Protein AF-A0A392MGI9-F1 (afdb_monomer)

Sequence (114 aa):
GGRDVVYVRQHQSSSLSAPDIENYVKDIENDRFLDAKNTSGPAALKYKEKDVTVIFRRRGGDDLEQSHTKWVETVKLAPDIINMKFTPIVSLLEEVHGVKLLARAIELYLECKF

Structure (mmCIF, N/CA/C/O backbone):
data_AF-A0A392MGI9-F1
#
_entry.id   AF-A0A392MGI9-F1
#
loop_
_atom_site.group_PDB
_atom_site.id
_atom_site.type_symbol
_atom_site.label_atom_id
_atom_site.label_alt_id
_atom_site.label_comp_id
_atom_site.label_asym_id
_atom_site.label_entity_id
_atom_site.label_seq_id
_atom_site.pdbx_PDB_ins_code
_atom_site.Cartn_x
_atom_site.Cartn_y
_atom_site.Cartn_z
_atom_site.occupancy
_atom_s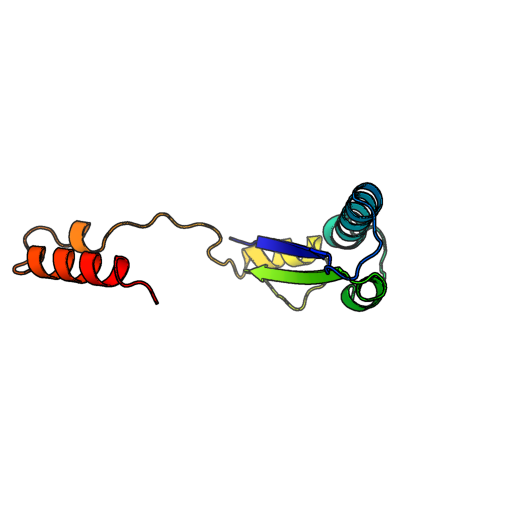ite.B_iso_or_equiv
_atom_site.auth_seq_id
_atom_site.auth_comp_id
_atom_site.auth_asym_id
_atom_site.auth_atom_id
_atom_site.pdbx_PDB_model_num
ATOM 1 N N . GLY A 1 1 ? -10.506 6.039 -5.254 1.00 85.06 1 GLY A N 1
ATOM 2 C CA . GLY A 1 1 ? -9.995 4.947 -4.419 1.00 85.06 1 GLY A CA 1
ATOM 3 C C . GLY A 1 1 ? -9.361 3.907 -5.303 1.00 85.06 1 GLY A C 1
ATOM 4 O O . GLY A 1 1 ? -9.995 2.921 -5.610 1.00 85.06 1 GLY A O 1
AT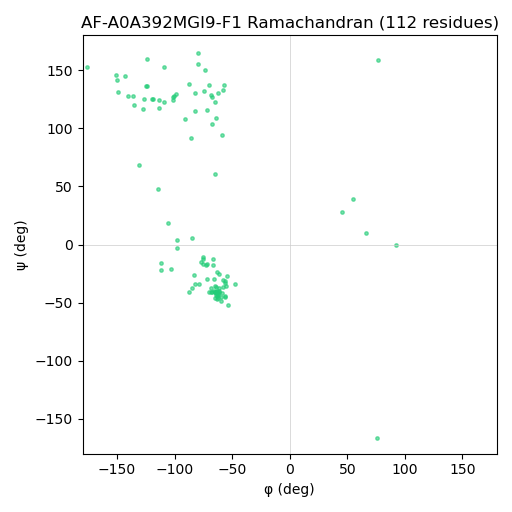OM 5 N N . GLY A 1 2 ? -8.141 4.150 -5.763 1.00 93.12 2 GLY A N 1
ATOM 6 C CA . GLY A 1 2 ? -7.363 3.157 -6.492 1.00 93.12 2 GLY A CA 1
ATOM 7 C C . GLY A 1 2 ? -5.894 3.409 -6.218 1.00 93.12 2 GLY A C 1
ATOM 8 O O . GLY A 1 2 ? -5.495 4.567 -6.059 1.00 93.12 2 GLY A O 1
ATOM 9 N N . ARG A 1 3 ? -5.110 2.347 -6.064 1.00 94.38 3 ARG A N 1
ATOM 10 C CA . ARG A 1 3 ? -3.669 2.460 -5.836 1.00 94.38 3 ARG A CA 1
ATOM 11 C C . ARG A 1 3 ? -2.941 1.375 -6.604 1.00 94.38 3 ARG A C 1
ATOM 13 O O . ARG A 1 3 ? -3.244 0.202 -6.430 1.00 94.38 3 ARG A O 1
ATOM 20 N N . ASP A 1 4 ? -1.957 1.790 -7.385 1.00 92.31 4 ASP A N 1
ATOM 21 C CA . ASP A 1 4 ? -1.033 0.917 -8.095 1.00 92.31 4 ASP A CA 1
ATOM 22 C C . ASP A 1 4 ? 0.370 1.110 -7.497 1.00 92.31 4 ASP A C 1
ATOM 24 O O . ASP A 1 4 ? 0.889 2.225 -7.499 1.00 92.31 4 ASP A O 1
ATOM 28 N N . VAL A 1 5 ? 0.947 0.060 -6.904 1.00 91.38 5 VAL A N 1
ATOM 29 C CA . VAL A 1 5 ? 2.250 0.095 -6.222 1.00 91.38 5 VAL A CA 1
ATOM 30 C C . VAL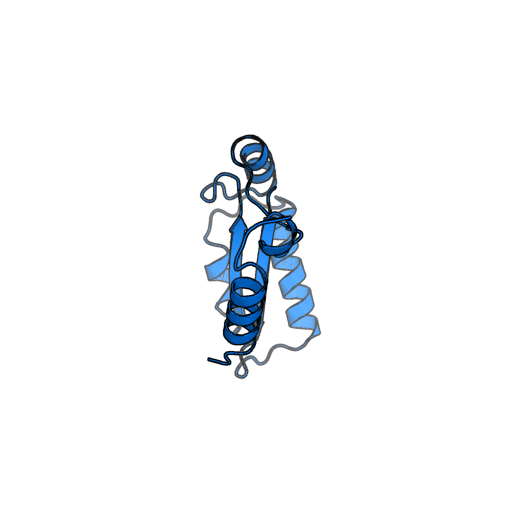 A 1 5 ? 3.186 -0.944 -6.815 1.00 91.38 5 VAL A C 1
ATOM 32 O O . VAL A 1 5 ? 2.823 -2.111 -6.999 1.00 91.38 5 VAL A O 1
ATOM 35 N N . VAL A 1 6 ? 4.429 -0.524 -7.027 1.00 89.56 6 VAL A N 1
ATOM 36 C CA . VAL A 1 6 ? 5.545 -1.406 -7.347 1.00 89.56 6 VAL A CA 1
ATOM 37 C C . VAL A 1 6 ? 6.487 -1.459 -6.153 1.00 89.56 6 VAL A C 1
ATOM 39 O O . VAL A 1 6 ? 7.003 -0.435 -5.715 1.00 89.56 6 VAL A O 1
ATOM 42 N N . TYR A 1 7 ? 6.732 -2.659 -5.641 1.00 90.12 7 TYR A N 1
ATOM 43 C CA . TYR A 1 7 ? 7.770 -2.906 -4.649 1.00 90.12 7 TYR A CA 1
ATOM 44 C C . TYR A 1 7 ? 8.982 -3.504 -5.342 1.00 90.12 7 TYR A C 1
ATOM 46 O O . TYR A 1 7 ? 8.863 -4.514 -6.035 1.00 90.12 7 TYR A O 1
ATOM 54 N N . VAL A 1 8 ? 10.143 -2.901 -5.118 1.00 89.38 8 VAL A N 1
ATOM 55 C CA . VAL A 1 8 ? 11.422 -3.379 -5.639 1.00 89.38 8 VAL A CA 1
ATOM 56 C C . VAL A 1 8 ? 12.317 -3.706 -4.454 1.00 89.38 8 VAL A C 1
ATOM 58 O O . VAL A 1 8 ? 12.518 -2.876 -3.570 1.00 89.38 8 VAL A O 1
ATOM 61 N N . ARG A 1 9 ? 12.830 -4.936 -4.416 1.00 89.75 9 ARG A N 1
ATOM 62 C CA . ARG A 1 9 ? 13.751 -5.404 -3.380 1.00 89.75 9 ARG A CA 1
ATOM 63 C C . ARG A 1 9 ? 14.991 -5.998 -4.023 1.00 89.75 9 ARG A C 1
ATOM 65 O O . ARG A 1 9 ? 14.901 -7.029 -4.686 1.00 89.75 9 ARG A O 1
ATOM 72 N N . GLN A 1 10 ? 16.135 -5.376 -3.772 1.00 90.69 10 GLN A N 1
ATOM 73 C CA . GLN A 1 10 ? 17.438 -5.944 -4.093 1.00 90.69 10 GLN A CA 1
ATOM 74 C C . GLN A 1 10 ? 17.784 -7.057 -3.091 1.00 90.69 10 GLN A C 1
ATOM 76 O O . GLN A 1 10 ? 17.611 -6.882 -1.880 1.00 90.69 10 GLN A O 1
ATOM 81 N N . HIS A 1 11 ? 18.230 -8.216 -3.582 1.00 89.94 11 HIS A N 1
ATOM 82 C CA . HIS A 1 11 ? 18.739 -9.296 -2.730 1.00 89.94 11 HIS A CA 1
ATOM 83 C C . HIS A 1 11 ? 20.174 -9.020 -2.289 1.00 89.94 11 HIS A C 1
ATOM 85 O O . HIS A 1 11 ? 20.919 -8.331 -2.976 1.00 89.94 11 HIS A O 1
ATOM 91 N N . GLN A 1 12 ? 20.583 -9.599 -1.159 1.00 88.06 12 GLN A N 1
ATOM 92 C CA . GLN A 1 12 ? 21.956 -9.457 -0.652 1.00 88.06 12 GLN A CA 1
ATOM 93 C C . GLN A 1 12 ? 23.012 -10.059 -1.592 1.00 88.06 12 GLN A C 1
ATOM 95 O O . GLN A 1 12 ? 24.166 -9.654 -1.537 1.00 88.06 12 GLN A O 1
ATOM 100 N N . SER A 1 13 ? 22.624 -11.014 -2.443 1.00 87.50 13 SER A N 1
ATOM 101 C CA . SER A 1 13 ? 23.494 -11.598 -3.469 1.00 87.50 13 SER A CA 1
ATOM 102 C C . SER A 1 13 ? 23.681 -10.699 -4.694 1.00 87.50 13 SER A C 1
ATOM 104 O O . SER A 1 13 ? 24.584 -10.944 -5.489 1.00 87.50 13 SER A O 1
ATOM 106 N N . SER A 1 14 ? 22.844 -9.669 -4.855 1.00 88.00 14 SER A N 1
ATOM 107 C CA . SER A 1 14 ? 22.854 -8.822 -6.042 1.00 88.00 14 SER A CA 1
ATOM 108 C C . SER A 1 14 ? 24.125 -7.980 -6.104 1.00 88.00 14 SER A C 1
ATOM 110 O O . SER A 1 14 ? 24.444 -7.243 -5.174 1.00 88.00 14 SER A O 1
ATOM 112 N N . SER A 1 15 ? 24.808 -8.027 -7.245 1.00 88.19 15 SER A N 1
ATOM 113 C CA . SER A 1 15 ? 25.987 -7.206 -7.530 1.00 88.19 15 SER A CA 1
ATOM 114 C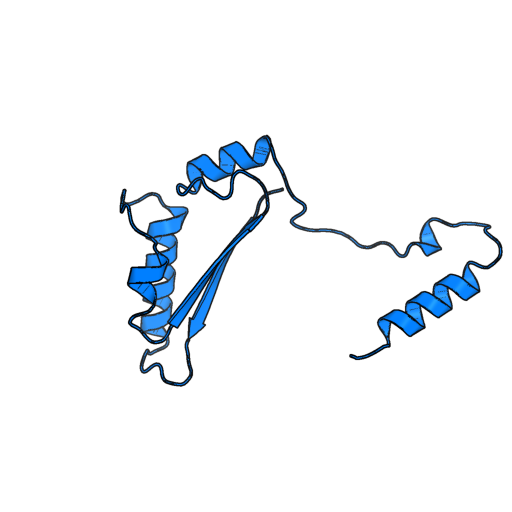 C . SER A 1 15 ? 25.651 -5.811 -8.074 1.00 88.19 15 SER A C 1
ATOM 116 O O . SER A 1 15 ? 26.553 -5.099 -8.510 1.00 88.19 15 SER A O 1
ATOM 118 N N . LEU A 1 16 ? 24.367 -5.433 -8.126 1.00 88.19 16 LEU A N 1
ATOM 119 C CA . LEU A 1 16 ? 23.938 -4.151 -8.684 1.00 88.19 16 LEU A CA 1
ATOM 120 C C . LEU A 1 16 ? 24.345 -2.977 -7.790 1.00 88.19 16 LEU A C 1
ATOM 122 O O . LEU A 1 16 ? 24.170 -3.007 -6.569 1.00 88.19 16 LEU A O 1
ATOM 126 N N . SER A 1 17 ? 24.823 -1.909 -8.420 1.00 90.88 17 SER A N 1
ATOM 127 C CA . SER A 1 17 ? 25.071 -0.640 -7.744 1.00 90.88 17 SER A CA 1
ATOM 128 C C . SER A 1 17 ? 23.771 0.155 -7.550 1.00 90.88 17 SER A C 1
ATOM 130 O O . SER A 1 17 ? 22.754 -0.116 -8.192 1.00 90.88 17 SER A O 1
ATOM 132 N N . ALA A 1 18 ? 23.791 1.173 -6.685 1.00 90.44 18 ALA A N 1
ATOM 133 C CA . ALA A 1 18 ? 22.639 2.061 -6.508 1.00 90.44 18 ALA A CA 1
ATOM 134 C C . ALA A 1 18 ? 22.177 2.731 -7.828 1.00 90.44 18 ALA A C 1
ATOM 136 O O . ALA A 1 18 ? 20.981 2.674 -8.113 1.00 90.44 18 ALA A O 1
ATOM 137 N N . PRO A 1 19 ? 23.073 3.261 -8.690 1.00 92.25 19 PRO A N 1
ATOM 138 C CA . PRO A 1 19 ? 22.687 3.764 -10.013 1.00 92.25 19 PRO A CA 1
ATOM 139 C C . PRO A 1 19 ? 22.014 2.721 -10.914 1.00 92.25 19 PRO A C 1
ATOM 141 O O . PRO A 1 19 ? 21.079 3.049 -11.645 1.00 92.25 19 PRO A O 1
ATOM 144 N N . ASP A 1 20 ? 22.454 1.460 -10.860 1.00 89.38 20 ASP A N 1
ATOM 145 C CA . ASP A 1 20 ? 21.825 0.389 -11.639 1.00 89.38 20 ASP A CA 1
ATOM 146 C C . ASP A 1 20 ? 20.390 0.142 -11.172 1.00 89.38 20 ASP A C 1
ATOM 148 O O . ASP A 1 20 ? 19.495 -0.028 -12.001 1.00 89.38 20 ASP A O 1
ATOM 152 N N . ILE A 1 21 ? 20.158 0.165 -9.854 1.00 87.56 21 ILE A N 1
ATOM 153 C CA . ILE A 1 21 ? 18.821 0.047 -9.257 1.00 87.56 21 ILE A CA 1
ATOM 154 C C . ILE A 1 21 ? 17.947 1.255 -9.618 1.00 87.56 21 ILE A C 1
ATOM 156 O O . ILE A 1 21 ? 16.772 1.079 -9.927 1.00 87.56 21 ILE A O 1
ATOM 160 N N . GLU A 1 22 ? 18.487 2.473 -9.633 1.00 90.12 22 GLU A N 1
ATOM 161 C CA . GLU A 1 22 ? 17.731 3.666 -10.038 1.00 90.12 22 GLU A CA 1
ATOM 162 C C . GLU A 1 22 ? 17.289 3.602 -11.501 1.00 90.12 22 GLU A C 1
ATOM 164 O O . GLU A 1 22 ? 16.122 3.849 -11.812 1.00 90.12 22 GLU A O 1
ATOM 169 N N . ASN A 1 23 ? 18.201 3.237 -12.405 1.00 88.56 23 ASN A N 1
ATOM 170 C CA . ASN A 1 23 ? 17.874 3.050 -13.819 1.00 88.56 23 ASN A CA 1
ATOM 171 C C . ASN A 1 23 ? 16.831 1.946 -13.993 1.00 88.56 23 ASN A C 1
ATOM 173 O O . ASN A 1 23 ? 15.872 2.092 -14.744 1.00 88.56 23 ASN A O 1
ATOM 177 N N . TYR A 1 24 ? 16.968 0.878 -13.218 1.00 86.00 24 TYR A N 1
ATOM 178 C CA . TYR A 1 24 ? 16.027 -0.222 -13.214 1.00 86.00 24 TYR A CA 1
ATOM 179 C C . TYR A 1 24 ? 14.618 0.174 -12.750 1.00 86.00 24 TYR A C 1
ATOM 181 O O . TYR A 1 24 ? 13.628 -0.255 -13.341 1.00 86.00 24 TYR A O 1
ATOM 189 N N . VAL A 1 25 ? 14.505 1.015 -11.718 1.00 87.81 25 VAL A N 1
ATOM 190 C CA . VAL A 1 25 ? 13.216 1.561 -11.268 1.00 87.81 25 VAL A CA 1
ATOM 191 C C . VAL A 1 25 ? 12.590 2.439 -12.353 1.00 87.81 25 VAL A C 1
ATOM 193 O O . VAL A 1 25 ? 11.396 2.299 -12.613 1.00 87.81 25 VAL A O 1
ATOM 196 N N . LYS A 1 26 ? 13.384 3.278 -13.033 1.00 88.25 26 LYS A N 1
ATOM 197 C CA . LYS A 1 26 ? 12.907 4.104 -14.156 1.00 88.25 26 LYS A CA 1
ATOM 198 C C . LYS A 1 26 ? 12.384 3.258 -15.314 1.00 88.25 26 LYS A C 1
ATOM 200 O O . LYS A 1 26 ? 11.353 3.586 -15.889 1.00 88.25 26 LYS A O 1
ATOM 205 N N . ASP A 1 27 ? 13.052 2.154 -15.639 1.00 85.94 27 ASP A N 1
ATOM 206 C CA . ASP A 1 27 ? 12.585 1.241 -16.687 1.00 85.94 27 ASP A CA 1
ATOM 207 C C . ASP A 1 27 ? 11.218 0.638 -16.338 1.00 85.94 27 ASP A C 1
ATOM 209 O O . ASP A 1 27 ? 10.330 0.589 -17.187 1.00 85.94 27 ASP A O 1
ATOM 213 N N . ILE A 1 28 ? 11.020 0.225 -15.080 1.00 86.19 28 ILE A N 1
ATOM 214 C CA . ILE A 1 28 ? 9.723 -0.286 -14.611 1.00 86.19 28 ILE A CA 1
ATOM 215 C C . ILE A 1 28 ? 8.653 0.806 -14.665 1.00 86.19 28 ILE A C 1
ATOM 217 O O . ILE A 1 28 ? 7.514 0.527 -15.038 1.00 86.19 28 ILE A O 1
ATOM 221 N N . GLU A 1 29 ? 8.999 2.034 -14.285 1.00 85.88 29 GLU A N 1
ATOM 222 C CA . GLU A 1 29 ? 8.084 3.172 -14.341 1.00 85.88 29 GLU A CA 1
ATOM 223 C C . GLU A 1 29 ? 7.609 3.429 -15.776 1.00 85.88 29 GLU A C 1
ATOM 225 O O . GLU A 1 29 ? 6.405 3.504 -16.028 1.00 85.88 29 GLU A O 1
ATOM 230 N N . ASN A 1 30 ? 8.547 3.470 -16.722 1.00 85.81 30 ASN A N 1
ATOM 231 C CA . ASN A 1 30 ? 8.263 3.688 -18.136 1.00 85.81 30 ASN A CA 1
ATOM 232 C C . ASN A 1 30 ? 7.397 2.566 -18.732 1.00 85.81 30 ASN A C 1
ATOM 234 O O . ASN A 1 30 ? 6.418 2.848 -19.424 1.00 85.81 30 ASN A O 1
ATOM 238 N N . ASP A 1 31 ? 7.729 1.303 -18.445 1.00 82.62 31 ASP A N 1
ATOM 239 C CA . ASP A 1 31 ? 6.985 0.144 -18.952 1.00 82.62 31 ASP A CA 1
ATOM 240 C C . ASP A 1 31 ? 5.576 0.058 -18.330 1.00 82.62 31 ASP A C 1
ATOM 242 O O . ASP A 1 31 ? 4.626 -0.324 -19.014 1.00 82.62 31 ASP A O 1
ATOM 246 N N . ARG A 1 32 ? 5.419 0.401 -17.041 1.00 84.44 32 ARG A N 1
ATOM 247 C CA . ARG A 1 32 ? 4.152 0.230 -16.308 1.00 84.44 32 ARG A CA 1
ATOM 248 C C . ARG A 1 32 ? 3.198 1.410 -16.447 1.00 84.44 32 ARG A C 1
ATOM 250 O O . ARG A 1 32 ? 1.996 1.180 -16.532 1.00 84.44 32 ARG A O 1
ATOM 257 N N . PHE A 1 33 ? 3.699 2.642 -16.398 1.00 83.94 33 PHE A N 1
ATOM 258 C CA . PHE A 1 33 ? 2.861 3.835 -16.231 1.00 83.94 33 PHE A CA 1
ATOM 259 C C . PHE A 1 33 ? 2.807 4.739 -17.461 1.00 83.94 33 PHE A C 1
ATOM 261 O O . PHE A 1 33 ? 1.851 5.497 -17.590 1.00 83.94 33 PHE A O 1
ATOM 268 N N . LEU A 1 34 ? 3.792 4.669 -18.362 1.00 76.00 34 LEU A N 1
ATOM 269 C CA . LEU A 1 34 ? 3.844 5.546 -19.539 1.00 76.00 34 LEU A CA 1
ATOM 270 C C . LEU A 1 34 ? 3.300 4.898 -20.820 1.00 76.00 34 LEU A C 1
ATOM 272 O O . LEU A 1 34 ? 3.390 5.514 -21.879 1.00 76.00 34 LEU A O 1
ATOM 276 N N . ASP A 1 35 ? 2.763 3.669 -20.741 1.00 64.38 35 ASP A N 1
ATOM 277 C CA . ASP A 1 35 ? 2.245 2.874 -21.874 1.00 64.38 35 ASP A CA 1
ATOM 278 C C . ASP A 1 35 ? 3.194 2.891 -23.105 1.00 64.38 35 ASP A C 1
ATOM 280 O O . A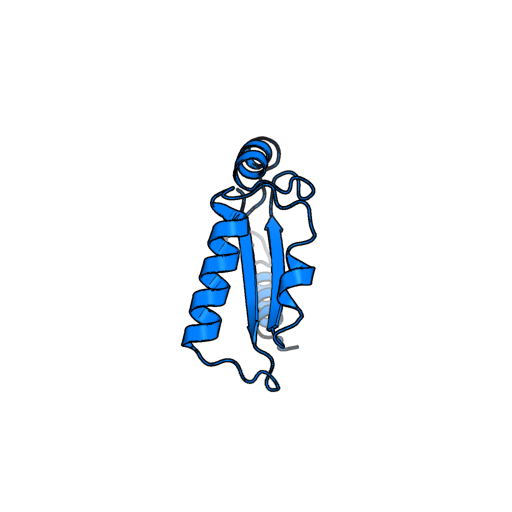SP A 1 35 ? 2.771 2.762 -24.255 1.00 64.38 35 ASP A O 1
ATOM 284 N N . ALA A 1 36 ? 4.507 3.068 -22.885 1.00 56.53 36 ALA A N 1
ATOM 285 C CA . ALA A 1 36 ? 5.441 3.462 -23.941 1.00 56.53 36 ALA A CA 1
ATOM 286 C C . ALA A 1 36 ? 5.723 2.339 -24.953 1.00 56.53 36 ALA A C 1
ATOM 288 O O . ALA A 1 36 ? 6.209 2.608 -26.055 1.00 56.53 36 ALA A O 1
ATOM 289 N N . LYS A 1 37 ? 5.411 1.078 -24.620 1.00 52.50 37 LYS A N 1
ATOM 290 C CA . LYS A 1 37 ? 5.499 -0.067 -25.534 1.00 52.50 37 LYS A CA 1
ATOM 291 C C . LYS A 1 37 ? 4.450 -1.121 -25.188 1.00 52.50 37 LYS A C 1
ATOM 293 O O . LYS A 1 37 ? 4.383 -1.592 -24.059 1.00 52.50 37 LYS A O 1
ATOM 298 N N . ASN A 1 38 ? 3.722 -1.584 -26.205 1.00 48.81 38 ASN A N 1
ATOM 299 C CA . ASN A 1 38 ? 2.921 -2.813 -26.188 1.00 48.81 38 ASN A CA 1
ATOM 300 C C . ASN A 1 38 ? 3.818 -4.061 -26.024 1.00 48.81 38 ASN A C 1
ATOM 302 O O . ASN A 1 38 ? 3.877 -4.907 -26.914 1.00 48.81 38 ASN A O 1
ATOM 306 N N . THR A 1 39 ? 4.573 -4.193 -24.932 1.00 47.97 39 THR A N 1
ATOM 307 C CA . THR A 1 39 ? 5.290 -5.439 -24.648 1.00 47.97 39 THR A CA 1
ATOM 308 C C . THR A 1 39 ? 4.366 -6.391 -23.912 1.00 47.97 39 THR A C 1
ATOM 310 O O . THR A 1 39 ? 4.272 -6.386 -22.689 1.00 47.97 39 THR A O 1
ATOM 313 N N . SER A 1 40 ? 3.688 -7.221 -24.699 1.00 46.31 40 SER A N 1
ATOM 314 C CA . SER A 1 40 ? 2.987 -8.424 -24.269 1.00 46.31 40 SER A CA 1
ATOM 315 C C . SER A 1 40 ? 3.969 -9.390 -23.597 1.00 46.31 40 SER A C 1
ATOM 317 O O . SER A 1 40 ? 4.653 -10.170 -24.258 1.00 46.31 40 SER A O 1
ATOM 319 N N . GLY A 1 41 ? 4.073 -9.325 -22.276 1.00 51.91 41 GLY A N 1
ATOM 320 C CA . GLY A 1 41 ? 4.815 -10.293 -21.480 1.00 51.91 41 GLY A CA 1
ATOM 321 C C . GLY A 1 41 ? 4.664 -10.000 -19.990 1.00 51.91 41 GLY A C 1
ATOM 322 O O . GLY A 1 41 ? 4.455 -8.843 -19.624 1.00 51.91 41 GLY A O 1
ATOM 323 N N . PRO A 1 42 ? 4.775 -11.004 -19.103 1.00 52.47 42 PRO A N 1
ATOM 324 C CA . PRO A 1 42 ? 4.770 -10.748 -17.673 1.00 52.47 42 PRO A CA 1
ATOM 325 C C . PRO A 1 42 ? 6.012 -9.915 -17.358 1.00 52.47 42 PRO A C 1
ATOM 327 O O . PRO A 1 42 ? 7.128 -10.432 -17.415 1.00 52.47 42 PRO A O 1
ATOM 330 N N . ALA A 1 43 ? 5.829 -8.634 -17.027 1.00 54.19 43 ALA A N 1
ATOM 331 C CA . ALA A 1 43 ? 6.914 -7.722 -16.661 1.00 54.19 43 ALA A CA 1
ATOM 332 C C . ALA A 1 43 ? 7.864 -8.359 -15.626 1.00 54.19 43 ALA A C 1
ATOM 334 O O . ALA A 1 43 ? 9.076 -8.216 -15.712 1.00 54.19 43 ALA A O 1
ATOM 335 N N . ALA A 1 44 ? 7.324 -9.192 -14.730 1.00 52.00 44 ALA A N 1
ATOM 336 C CA . ALA A 1 44 ? 8.073 -9.959 -13.738 1.00 52.00 44 ALA A CA 1
ATOM 337 C C . ALA A 1 44 ? 9.200 -10.854 -14.302 1.00 52.00 44 ALA A C 1
ATOM 339 O O . ALA A 1 44 ? 10.150 -11.130 -13.575 1.00 52.00 44 ALA A O 1
ATOM 340 N N . LEU A 1 45 ? 9.127 -11.321 -15.556 1.00 49.91 45 LEU A N 1
ATOM 341 C CA . LEU A 1 45 ? 10.137 -12.222 -16.130 1.00 49.91 45 LEU A CA 1
ATOM 342 C C . LEU A 1 45 ? 11.411 -11.495 -16.573 1.00 49.91 45 LEU A C 1
ATOM 344 O O . LEU A 1 45 ? 12.491 -12.041 -16.384 1.00 49.91 45 LEU A O 1
ATOM 348 N N . LYS A 1 46 ? 11.314 -10.250 -17.064 1.00 59.59 46 LYS A N 1
ATOM 349 C CA . LYS A 1 46 ? 12.491 -9.438 -17.449 1.00 59.59 46 LYS A CA 1
ATOM 350 C C . LYS A 1 46 ? 13.375 -9.056 -16.253 1.00 59.59 46 LYS A C 1
ATOM 352 O O . LYS A 1 46 ? 14.508 -8.620 -16.411 1.00 59.59 46 LYS A O 1
ATOM 357 N N . TYR A 1 47 ? 12.817 -9.171 -15.054 1.00 60.88 47 TYR A N 1
ATOM 358 C CA . TYR A 1 47 ? 13.296 -8.511 -13.846 1.00 60.88 47 TYR A CA 1
ATOM 359 C C . TYR A 1 47 ? 13.885 -9.478 -12.808 1.00 60.88 47 TYR A C 1
ATOM 361 O O . TYR A 1 47 ? 14.636 -9.073 -11.923 1.00 60.88 47 TYR A O 1
ATOM 369 N N . LYS A 1 48 ? 13.611 -10.780 -12.938 1.00 60.03 48 LYS A N 1
ATOM 370 C CA . LYS A 1 48 ? 14.168 -11.812 -12.050 1.00 60.03 48 LYS A CA 1
ATOM 371 C C . LYS A 1 48 ? 15.651 -12.104 -12.283 1.00 60.03 48 LYS A C 1
ATOM 373 O O . LYS A 1 48 ? 16.287 -12.672 -11.407 1.00 60.03 48 LYS A O 1
ATOM 378 N N . GLU A 1 49 ? 16.193 -11.717 -13.432 1.00 64.00 49 GLU A N 1
ATOM 379 C CA . GLU A 1 49 ? 17.554 -12.076 -13.849 1.00 64.00 49 GLU A CA 1
ATOM 380 C C . GLU A 1 49 ? 18.654 -11.279 -13.120 1.00 64.00 49 GLU A C 1
ATOM 382 O O . GLU A 1 49 ? 19.819 -11.653 -13.175 1.00 64.00 49 GLU A O 1
ATOM 387 N N . LYS A 1 50 ? 18.304 -10.203 -12.397 1.00 67.25 50 LYS A N 1
ATOM 388 C CA . LYS A 1 50 ? 19.279 -9.304 -11.748 1.00 67.25 50 LYS A CA 1
ATOM 389 C C . LYS A 1 50 ? 19.402 -9.451 -10.220 1.00 67.25 50 LYS A C 1
ATOM 391 O O . LYS A 1 50 ? 19.862 -8.519 -9.559 1.00 67.25 50 LYS A O 1
ATOM 396 N N . ASP A 1 51 ? 18.952 -10.567 -9.638 1.00 83.25 51 ASP A N 1
ATOM 397 C CA . ASP A 1 51 ? 18.842 -10.741 -8.174 1.00 83.25 51 ASP A CA 1
ATOM 398 C C . ASP A 1 51 ? 18.002 -9.634 -7.507 1.00 83.25 51 ASP A C 1
ATOM 400 O O . ASP A 1 51 ? 18.281 -9.133 -6.413 1.00 83.25 51 ASP A O 1
ATOM 404 N N . VAL A 1 52 ? 16.924 -9.238 -8.184 1.00 85.25 52 VAL A N 1
ATOM 405 C CA . VAL A 1 52 ? 15.947 -8.263 -7.696 1.00 85.25 52 VAL A CA 1
ATOM 406 C C . VAL A 1 52 ? 14.562 -8.893 -7.750 1.00 85.25 52 VAL A C 1
ATOM 408 O O . VAL A 1 52 ? 14.182 -9.556 -8.711 1.00 85.25 52 VAL A O 1
ATOM 411 N N . THR A 1 53 ? 13.774 -8.698 -6.698 1.00 88.25 53 THR A N 1
ATOM 412 C CA . THR A 1 53 ? 12.360 -9.079 -6.677 1.00 88.25 53 THR A CA 1
ATOM 413 C C . THR A 1 53 ? 11.493 -7.856 -6.896 1.00 88.25 53 THR A C 1
ATOM 415 O O . THR A 1 53 ? 11.610 -6.866 -6.176 1.00 88.25 53 THR A O 1
ATOM 418 N N . VAL A 1 54 ? 10.606 -7.956 -7.884 1.00 86.56 54 VAL A N 1
ATOM 419 C CA . VAL A 1 54 ? 9.613 -6.932 -8.203 1.00 86.56 54 VAL A CA 1
ATOM 420 C C . VAL A 1 54 ? 8.231 -7.498 -7.907 1.00 86.56 54 VAL A C 1
ATOM 422 O O . VAL A 1 54 ? 7.870 -8.563 -8.409 1.00 86.56 54 VAL A O 1
ATOM 425 N N . ILE A 1 55 ? 7.469 -6.800 -7.069 1.00 87.81 55 ILE A N 1
ATOM 426 C CA . ILE A 1 55 ? 6.104 -7.175 -6.705 1.00 87.81 55 ILE A CA 1
ATOM 427 C C . ILE A 1 55 ? 5.176 -6.048 -7.118 1.00 87.81 55 ILE A C 1
ATOM 429 O O . ILE A 1 55 ? 5.329 -4.903 -6.697 1.00 87.81 55 ILE A O 1
ATOM 433 N N . PHE A 1 56 ? 4.177 -6.409 -7.909 1.00 87.06 56 PHE A N 1
ATOM 434 C CA . PHE A 1 56 ? 3.131 -5.509 -8.351 1.00 87.06 56 PHE A CA 1
ATOM 435 C C . PHE A 1 56 ? 1.891 -5.702 -7.486 1.00 87.06 56 PHE A C 1
ATOM 437 O O . PHE A 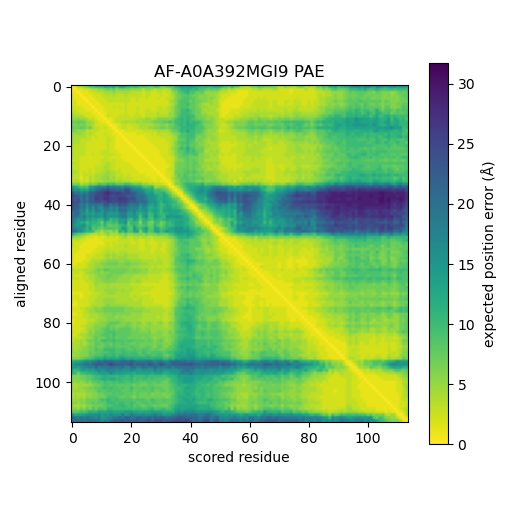1 56 ? 1.442 -6.832 -7.282 1.00 87.06 56 PHE A O 1
ATOM 444 N N . ARG A 1 57 ? 1.341 -4.609 -6.957 1.00 89.94 57 ARG A N 1
ATOM 445 C CA . ARG A 1 57 ? 0.125 -4.630 -6.140 1.00 89.94 57 ARG A CA 1
ATOM 446 C C . ARG A 1 57 ? -0.813 -3.512 -6.555 1.00 89.94 57 ARG A C 1
ATOM 448 O O . ARG A 1 57 ? -0.466 -2.341 -6.437 1.00 89.94 57 ARG A O 1
ATOM 455 N N . ARG A 1 58 ? -2.016 -3.895 -6.976 1.00 92.12 58 ARG A N 1
ATOM 456 C CA . ARG A 1 58 ? -3.127 -2.979 -7.215 1.00 92.12 58 ARG A CA 1
ATOM 457 C C . ARG A 1 58 ? -4.206 -3.144 -6.149 1.00 92.12 58 ARG A C 1
ATOM 459 O O . ARG A 1 58 ? -4.292 -4.178 -5.487 1.00 92.12 58 ARG A O 1
ATOM 466 N N . ARG A 1 59 ? -4.943 -2.061 -5.917 1.00 94.62 59 ARG A N 1
ATOM 467 C CA . ARG A 1 59 ? -6.152 -1.995 -5.092 1.00 94.62 59 ARG A CA 1
ATOM 468 C C . ARG A 1 59 ? -7.194 -1.174 -5.831 1.00 94.62 59 ARG A C 1
ATOM 470 O O . ARG A 1 59 ? -6.899 -0.030 -6.188 1.00 94.62 59 ARG A O 1
ATOM 477 N N . GLY A 1 60 ? -8.392 -1.730 -5.980 1.00 95.31 60 GLY A N 1
ATOM 478 C CA . GLY A 1 60 ? -9.478 -1.148 -6.767 1.00 95.31 60 GLY A CA 1
ATOM 479 C C . GLY A 1 60 ? -9.274 -1.321 -8.274 1.00 95.31 60 GLY A C 1
ATOM 480 O O . GLY A 1 60 ? -8.152 -1.487 -8.747 1.00 95.31 60 GLY A O 1
ATOM 481 N N . GLY A 1 61 ? -10.368 -1.238 -9.023 1.00 95.81 61 GLY A N 1
ATOM 482 C CA . GLY A 1 61 ? -10.411 -1.499 -10.459 1.00 95.81 61 GLY A CA 1
ATOM 483 C C . GLY A 1 61 ? -10.349 -2.989 -10.804 1.00 95.81 61 GLY A C 1
ATOM 484 O O . GLY A 1 61 ? -10.538 -3.850 -9.946 1.00 95.81 61 GLY A O 1
ATOM 485 N N . ASP A 1 62 ? -10.108 -3.274 -12.081 1.00 93.56 62 ASP A N 1
ATOM 486 C CA . ASP A 1 62 ? -9.888 -4.620 -12.611 1.00 93.56 62 ASP A CA 1
ATOM 487 C C . ASP A 1 62 ? -8.395 -4.973 -12.584 1.00 93.56 62 ASP A C 1
ATOM 489 O O . ASP A 1 62 ? -7.600 -4.456 -13.371 1.00 93.56 62 ASP A O 1
ATOM 493 N N . ASP A 1 63 ? -8.007 -5.874 -11.685 1.00 86.38 63 ASP A N 1
ATOM 494 C CA . ASP A 1 63 ? -6.616 -6.305 -11.524 1.00 86.38 63 ASP A CA 1
ATOM 495 C C . ASP A 1 63 ? -6.067 -7.096 -12.732 1.00 86.38 63 ASP A C 1
ATOM 497 O O . ASP A 1 63 ? -4.852 -7.299 -12.821 1.00 86.38 63 ASP A O 1
ATOM 501 N N . LEU A 1 64 ? -6.922 -7.539 -13.665 1.00 87.75 64 LEU A N 1
ATOM 502 C CA . LEU A 1 64 ? -6.501 -8.241 -14.881 1.00 87.75 64 LEU A CA 1
ATOM 503 C C . LEU A 1 64 ? -6.071 -7.287 -16.005 1.00 87.75 64 LEU A C 1
ATOM 505 O O . LEU A 1 64 ? -5.241 -7.673 -16.836 1.00 87.75 64 LEU A O 1
ATOM 509 N N . GLU A 1 65 ? -6.579 -6.051 -16.027 1.00 89.38 65 GLU A N 1
ATOM 510 C CA . GLU A 1 65 ? -6.202 -5.040 -17.021 1.00 89.38 65 GLU A CA 1
ATOM 511 C C . GLU A 1 65 ? -4.724 -4.671 -16.855 1.00 89.38 65 GLU A C 1
ATOM 513 O O . GLU A 1 65 ? -4.293 -4.252 -15.788 1.00 89.38 65 GLU A O 1
ATOM 518 N N . GLN A 1 66 ? -3.910 -4.820 -17.897 1.00 83.69 66 GLN A N 1
ATOM 519 C CA . GLN A 1 66 ? -2.467 -4.582 -17.789 1.00 83.69 66 GLN A CA 1
ATOM 520 C C . GLN A 1 66 ? -2.107 -3.108 -17.973 1.00 83.69 66 GLN A C 1
ATOM 522 O O . GLN A 1 66 ? -1.238 -2.604 -17.256 1.00 83.69 66 GLN A O 1
ATOM 527 N N . SER A 1 67 ? -2.791 -2.401 -18.879 1.00 87.25 67 SER A N 1
ATOM 528 C CA . SER A 1 67 ? -2.527 -0.982 -19.122 1.00 87.25 67 SER A CA 1
ATOM 529 C C . SER A 1 67 ? -2.921 -0.169 -17.900 1.00 87.25 67 SER A C 1
ATOM 531 O O . SER A 1 67 ? -4.047 -0.260 -17.404 1.00 87.25 67 SER A O 1
ATOM 533 N N . HIS A 1 68 ? -1.991 0.647 -17.409 1.00 88.69 68 HIS A N 1
ATOM 534 C CA . HIS A 1 68 ? -2.273 1.517 -16.276 1.00 88.69 68 HIS A CA 1
ATOM 535 C C . HIS A 1 68 ? -3.382 2.518 -16.611 1.00 88.69 68 HIS A C 1
ATOM 537 O O . HIS A 1 68 ? -4.313 2.674 -15.824 1.00 88.69 68 HIS A O 1
ATOM 543 N N . THR A 1 69 ? -3.338 3.129 -17.798 1.00 89.94 69 THR A N 1
ATOM 544 C CA . THR A 1 69 ? -4.340 4.112 -18.227 1.00 89.94 69 THR A CA 1
ATOM 545 C C . THR A 1 69 ? -5.743 3.508 -18.266 1.00 89.94 69 THR A C 1
ATOM 547 O O . THR A 1 69 ? -6.674 4.093 -17.714 1.00 89.94 69 THR A O 1
ATOM 550 N N . LYS A 1 70 ? -5.897 2.300 -18.825 1.00 91.38 70 LYS A N 1
ATOM 551 C CA . LYS A 1 70 ? -7.191 1.595 -18.835 1.00 91.38 70 LYS A CA 1
ATOM 552 C C . LYS A 1 70 ? -7.630 1.167 -17.438 1.00 91.38 70 LYS A C 1
ATOM 554 O O . LYS A 1 70 ? -8.790 1.339 -17.074 1.00 91.38 70 LYS A O 1
ATOM 559 N N . TRP A 1 71 ? -6.707 0.670 -16.615 1.00 93.75 71 TRP A N 1
ATOM 560 C CA . TRP A 1 71 ? -7.012 0.300 -15.234 1.00 93.75 71 TRP A CA 1
ATOM 561 C C . TRP A 1 71 ? -7.556 1.492 -14.433 1.00 93.75 71 TRP A C 1
ATOM 563 O O . TRP A 1 71 ? -8.552 1.342 -13.723 1.00 93.75 71 TRP A O 1
ATOM 573 N N . VAL A 1 72 ? -6.990 2.694 -14.598 1.00 92.94 72 VAL A N 1
ATOM 574 C CA . VAL A 1 72 ? -7.479 3.922 -13.939 1.00 92.94 72 VAL A CA 1
ATOM 575 C C . VAL A 1 72 ? -8.954 4.199 -14.259 1.00 92.94 72 VAL A C 1
ATOM 577 O O . VAL A 1 72 ? -9.689 4.692 -13.400 1.00 92.94 72 VAL A O 1
ATOM 580 N N . GLU A 1 73 ? -9.429 3.859 -15.457 1.00 94.44 73 GLU A N 1
ATOM 581 C CA . GLU A 1 73 ? -10.843 4.007 -15.815 1.00 94.44 73 GLU A CA 1
ATOM 582 C C . GLU A 1 73 ? -11.727 3.032 -15.028 1.00 94.44 73 GLU A C 1
ATOM 584 O O . GLU A 1 73 ? -12.770 3.428 -14.502 1.00 94.44 73 GLU A O 1
ATOM 589 N N . THR A 1 74 ? -11.273 1.787 -14.856 1.00 96.00 74 THR A N 1
ATOM 590 C CA . THR A 1 74 ? -11.999 0.753 -14.096 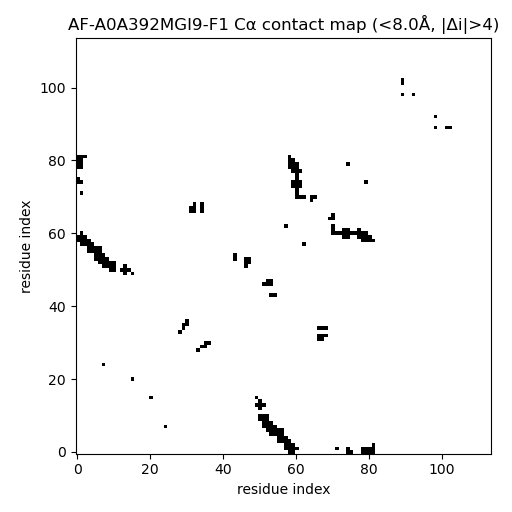1.00 96.00 74 THR A CA 1
ATOM 591 C C . THR A 1 74 ? -12.111 1.078 -12.604 1.00 96.00 74 THR A C 1
ATOM 593 O O . THR A 1 74 ? -13.118 0.754 -11.972 1.00 96.00 74 THR A O 1
ATOM 596 N N . VAL A 1 75 ? -11.135 1.799 -12.035 1.00 96.94 75 VAL A N 1
ATOM 597 C CA . VAL A 1 75 ? -11.143 2.238 -10.626 1.00 96.94 75 VAL A CA 1
ATOM 598 C C . VAL A 1 75 ? -12.374 3.083 -10.297 1.00 96.94 75 VAL A C 1
ATOM 600 O O . VAL A 1 75 ? -12.850 3.057 -9.163 1.00 96.94 75 VAL A O 1
ATOM 603 N N . LYS A 1 76 ? -12.911 3.839 -11.263 1.00 91.44 76 LYS A N 1
ATOM 604 C CA . LYS A 1 76 ? -14.125 4.642 -11.047 1.00 91.44 76 LYS A CA 1
ATOM 605 C C . LYS A 1 76 ? -15.348 3.766 -10.776 1.00 91.44 76 LYS A C 1
ATOM 607 O O . LYS A 1 76 ? -16.198 4.159 -9.985 1.00 91.44 76 LYS A O 1
ATOM 612 N N . LEU A 1 77 ? -15.424 2.605 -11.428 1.00 94.62 77 LEU A N 1
ATOM 613 C CA . LEU A 1 77 ? -16.532 1.657 -11.294 1.00 94.62 77 LEU A CA 1
ATOM 614 C C . LEU A 1 77 ? -16.374 0.763 -10.061 1.00 94.62 77 LEU A C 1
ATOM 616 O O . LEU A 1 77 ? -17.366 0.419 -9.426 1.00 94.62 77 LEU A O 1
ATOM 620 N N . ALA A 1 78 ? -15.135 0.416 -9.710 1.00 95.38 78 ALA A N 1
ATOM 621 C CA . ALA A 1 78 ? -14.822 -0.462 -8.587 1.00 95.38 78 ALA A CA 1
ATOM 622 C C . ALA A 1 78 ? -13.728 0.137 -7.681 1.00 95.38 78 ALA A C 1
ATOM 624 O O . ALA A 1 78 ? -12.603 -0.365 -7.654 1.00 95.38 78 ALA A O 1
ATOM 625 N N . PRO A 1 79 ? -14.001 1.228 -6.944 1.00 95.75 79 PRO A N 1
ATOM 626 C CA . PRO A 1 79 ? -13.001 1.833 -6.074 1.00 95.75 79 PRO A CA 1
ATOM 627 C C . PRO A 1 79 ? -12.746 0.991 -4.812 1.00 95.75 79 PRO A C 1
ATOM 629 O O . PRO A 1 79 ? -13.652 0.366 -4.272 1.00 95.75 79 PRO A O 1
ATOM 632 N N . ASP A 1 80 ? -11.525 1.063 -4.283 1.00 96.19 80 ASP A N 1
ATOM 633 C CA . ASP A 1 80 ? -11.112 0.503 -2.991 1.00 96.19 80 ASP A CA 1
ATOM 634 C C . ASP A 1 80 ? -10.508 1.591 -2.071 1.00 96.19 80 ASP A C 1
ATOM 636 O O . ASP A 1 80 ? -10.076 2.670 -2.506 1.00 96.19 80 ASP A O 1
ATOM 640 N N . ILE A 1 81 ? -10.492 1.323 -0.765 1.00 93.69 81 ILE A N 1
ATOM 641 C CA . ILE A 1 81 ? -9.957 2.203 0.275 1.00 93.69 81 ILE A CA 1
ATOM 642 C C . ILE A 1 81 ? -8.430 2.223 0.181 1.00 93.69 81 ILE A C 1
ATOM 644 O O . ILE A 1 81 ? -7.745 1.233 0.435 1.00 93.69 81 ILE A O 1
ATOM 648 N N . ILE A 1 82 ? -7.884 3.397 -0.134 1.00 93.50 82 ILE A N 1
ATOM 649 C CA . ILE A 1 82 ? -6.431 3.617 -0.240 1.00 93.50 82 ILE A CA 1
ATOM 650 C C . ILE A 1 82 ? -5.849 4.355 0.965 1.00 93.50 82 ILE A C 1
ATOM 652 O O . ILE A 1 82 ? -4.644 4.302 1.209 1.00 93.50 82 ILE A O 1
ATOM 656 N N . ASN A 1 83 ? -6.689 5.068 1.709 1.00 92.38 83 ASN A N 1
ATOM 657 C CA . ASN A 1 83 ? -6.313 5.762 2.927 1.00 92.38 83 ASN A CA 1
ATOM 658 C C . ASN A 1 83 ? -7.524 5.826 3.857 1.00 92.38 83 ASN A C 1
ATOM 660 O O . ASN A 1 83 ? -8.654 5.944 3.383 1.00 92.38 83 ASN A O 1
ATOM 664 N N . MET A 1 84 ? -7.284 5.759 5.161 1.00 94.00 84 MET A N 1
ATOM 665 C CA . MET A 1 84 ? -8.331 5.798 6.175 1.00 94.00 84 MET A CA 1
ATOM 666 C C . MET A 1 84 ? -7.856 6.570 7.398 1.00 94.00 84 MET A C 1
ATOM 668 O O . MET A 1 84 ? -6.686 6.515 7.772 1.00 94.00 84 MET A O 1
ATOM 672 N N . LYS A 1 85 ? -8.791 7.283 8.021 1.00 95.31 85 LYS A N 1
ATOM 673 C CA . LYS A 1 85 ? -8.605 7.878 9.339 1.00 95.31 85 LYS A CA 1
ATOM 674 C C . LYS A 1 85 ? -9.306 6.980 10.344 1.00 95.31 85 LYS A C 1
ATOM 676 O O . LYS A 1 85 ? -10.496 6.712 10.200 1.00 95.31 85 LYS A O 1
ATOM 681 N N . PHE A 1 86 ? -8.562 6.524 11.340 1.00 93.44 86 PHE A N 1
ATOM 682 C CA . PHE A 1 86 ? -9.120 5.700 12.397 1.00 93.44 86 PHE A CA 1
ATOM 683 C C . PHE A 1 86 ? -9.677 6.569 13.514 1.00 93.44 86 PHE A C 1
ATOM 685 O O . PHE A 1 86 ? -9.053 7.542 13.938 1.00 93.44 86 PHE A O 1
ATOM 692 N N . THR A 1 87 ? -10.839 6.160 13.999 1.00 92.62 87 THR A N 1
ATOM 693 C CA . THR A 1 87 ? -11.515 6.750 15.145 1.00 92.62 87 THR A CA 1
ATOM 694 C C . THR A 1 87 ? -11.803 5.606 16.115 1.00 92.62 87 THR A C 1
ATOM 696 O O . THR A 1 87 ? -12.389 4.608 15.686 1.00 92.62 87 THR A O 1
ATOM 699 N N . PRO A 1 88 ? -11.373 5.682 17.389 1.00 92.06 88 PRO A N 1
ATOM 700 C CA . PRO A 1 88 ? -11.640 4.618 18.350 1.00 92.06 88 PRO A CA 1
ATOM 701 C C . PRO A 1 88 ? -13.144 4.385 18.483 1.00 92.06 88 PRO A C 1
ATOM 703 O O . PRO A 1 88 ? -13.892 5.343 18.673 1.00 92.06 88 PRO A O 1
ATOM 706 N N . ILE A 1 89 ? -13.593 3.128 18.444 1.00 92.62 89 ILE A N 1
ATOM 707 C CA . ILE A 1 89 ? -15.029 2.804 18.527 1.00 92.62 89 ILE A CA 1
ATOM 708 C C . ILE A 1 89 ? -15.687 3.383 19.790 1.00 92.62 89 ILE A C 1
ATOM 710 O O . ILE A 1 89 ? -16.832 3.809 19.748 1.00 92.62 89 ILE A O 1
ATOM 714 N N . VAL A 1 90 ? -14.934 3.497 20.890 1.00 93.62 90 VAL A N 1
ATOM 715 C CA . VAL A 1 90 ? -15.393 4.091 22.156 1.00 93.62 90 VAL A CA 1
ATOM 716 C C . VAL A 1 90 ? -15.797 5.562 22.041 1.00 93.62 90 VAL A C 1
ATOM 718 O O . VAL A 1 90 ? -16.636 6.009 22.811 1.00 93.62 90 VAL A O 1
ATOM 721 N N . SER A 1 91 ? -15.253 6.303 21.071 1.00 92.06 91 SER A N 1
ATOM 722 C CA . SER A 1 91 ? -15.652 7.696 20.817 1.00 92.06 91 SER A CA 1
ATOM 723 C C . SER A 1 91 ? -17.003 7.824 20.105 1.00 92.06 91 SER A C 1
ATOM 725 O O . SER A 1 91 ? -17.539 8.919 20.023 1.00 92.06 91 SER A O 1
ATOM 727 N N . LEU A 1 92 ? -17.558 6.714 19.605 1.00 92.12 92 LEU A N 1
ATOM 728 C CA . LEU A 1 92 ? -18.885 6.656 18.984 1.00 92.12 92 LEU A CA 1
ATOM 729 C C . LEU A 1 92 ? -19.971 6.164 19.959 1.00 92.12 92 LEU A C 1
ATOM 731 O O . LEU A 1 92 ? -21.133 6.077 19.577 1.00 92.12 92 LEU A O 1
ATOM 735 N N . LEU A 1 93 ? -19.598 5.791 21.188 1.00 91.25 93 LEU A N 1
ATOM 736 C CA . LEU A 1 93 ? -20.462 5.133 22.176 1.00 91.25 93 LEU A CA 1
ATOM 737 C C . LEU A 1 93 ? -20.708 6.031 23.399 1.00 91.25 93 LEU A C 1
ATOM 739 O O . LEU A 1 93 ? -20.537 5.596 24.538 1.00 91.25 93 LEU A O 1
ATOM 743 N N . GLU A 1 94 ? -21.067 7.295 23.182 1.00 80.62 94 GLU A N 1
ATOM 744 C CA . GLU A 1 94 ? -21.373 8.212 24.285 1.00 80.62 94 GLU A CA 1
ATOM 745 C C . GLU A 1 94 ? -22.508 7.649 25.168 1.00 80.62 94 GLU A C 1
ATOM 747 O O . GLU A 1 94 ? -23.473 7.071 24.677 1.00 80.62 94 GLU A O 1
ATOM 752 N N . GLU A 1 95 ? -22.344 7.763 26.492 1.00 80.38 9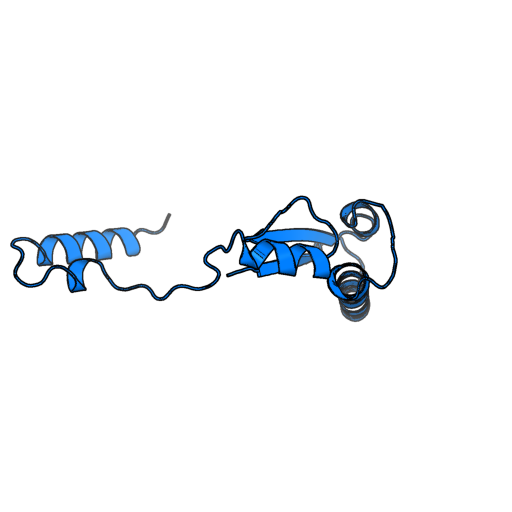5 GLU A N 1
ATOM 753 C CA . GLU A 1 95 ? -23.316 7.346 27.524 1.00 80.38 95 GLU A CA 1
ATOM 754 C C . GLU A 1 95 ? -23.609 5.834 27.656 1.00 80.38 95 GLU A C 1
ATOM 756 O O . GLU A 1 95 ? -24.470 5.432 28.443 1.00 80.38 95 GLU A O 1
ATOM 761 N N . VAL A 1 96 ? -22.850 4.956 26.991 1.00 87.25 96 VAL A N 1
ATOM 762 C CA . VAL A 1 96 ? -23.030 3.499 27.131 1.00 87.25 96 VAL A CA 1
ATOM 763 C C . VAL A 1 96 ? -22.313 2.950 28.374 1.00 87.25 96 VAL A C 1
ATOM 765 O O . VAL A 1 96 ? -21.118 3.169 28.607 1.00 87.25 96 VAL A O 1
ATOM 768 N N . HIS A 1 97 ? -23.034 2.166 29.180 1.00 88.69 97 HIS A N 1
ATOM 769 C CA . HIS A 1 97 ? -22.462 1.477 30.337 1.00 88.69 97 HIS A CA 1
ATOM 770 C C . HIS A 1 97 ? -21.379 0.476 29.889 1.00 88.69 97 HIS A C 1
ATOM 772 O O . HIS A 1 97 ? -21.601 -0.330 28.991 1.00 88.69 97 HIS A O 1
ATOM 778 N N . GLY A 1 98 ? -20.195 0.513 30.509 1.00 88.31 98 GLY A N 1
ATOM 779 C CA . GLY A 1 98 ? -19.083 -0.394 30.175 1.00 88.31 98 GLY A CA 1
ATOM 780 C C . GLY A 1 98 ? -18.081 0.121 29.131 1.00 88.31 98 GLY A C 1
ATOM 781 O O . GLY A 1 98 ? -17.071 -0.541 28.897 1.00 88.31 98 GLY A O 1
ATOM 782 N N . VAL A 1 99 ? -18.257 1.326 28.575 1.00 93.88 99 VAL A N 1
ATOM 783 C CA . VAL A 1 99 ? -17.307 1.929 27.609 1.00 93.88 99 VAL A CA 1
ATOM 784 C C . VAL A 1 99 ? -15.877 2.014 28.144 1.00 93.88 99 VAL A C 1
ATOM 786 O O . VAL A 1 99 ? -14.928 1.781 27.401 1.00 93.88 99 VAL A O 1
ATOM 789 N N . LYS A 1 100 ? -15.698 2.265 29.447 1.00 92.00 100 LYS A N 1
ATOM 790 C CA . LYS A 1 100 ? -14.367 2.278 30.082 1.00 92.00 100 LYS A CA 1
ATOM 791 C C . LYS A 1 100 ? -13.684 0.905 30.052 1.00 92.00 100 LYS A C 1
ATOM 793 O O . LYS A 1 100 ? -12.475 0.833 29.859 1.00 92.00 100 LYS A O 1
ATOM 798 N N . LEU A 1 101 ? -14.451 -0.177 30.215 1.00 95.00 101 LEU A N 1
ATOM 799 C CA . LEU A 1 101 ? -13.928 -1.544 30.122 1.00 95.00 101 LEU A CA 1
ATOM 800 C C . LEU A 1 101 ? -13.552 -1.881 28.678 1.00 95.00 101 LEU A C 1
ATOM 802 O O . LEU A 1 101 ? -12.492 -2.454 28.447 1.00 95.00 101 LEU A O 1
ATOM 806 N N . LEU A 1 102 ? -14.375 -1.468 27.709 1.00 94.50 102 LEU A N 1
ATOM 807 C CA . LEU A 1 102 ? -14.073 -1.632 26.287 1.00 94.50 102 LEU A CA 1
ATOM 808 C C . LEU A 1 102 ? -12.816 -0.851 25.879 1.00 94.50 102 LEU A C 1
ATOM 810 O O . LEU A 1 102 ? -11.952 -1.405 25.206 1.00 94.50 102 LEU A O 1
ATOM 814 N N . ALA A 1 103 ? -12.677 0.401 26.325 1.00 94.44 103 ALA A N 1
ATOM 815 C CA . ALA A 1 103 ? -11.474 1.200 26.097 1.00 94.44 103 ALA A CA 1
ATOM 816 C C . ALA A 1 103 ? -10.227 0.482 26.631 1.00 94.44 103 ALA A C 1
ATOM 818 O O . ALA A 1 103 ? -9.236 0.350 25.916 1.00 94.44 103 ALA A O 1
ATOM 819 N N . ARG A 1 104 ? -10.317 -0.067 27.850 1.00 95.00 104 ARG A N 1
ATOM 820 C CA . ARG A 1 104 ? -9.223 -0.824 28.462 1.00 95.00 104 ARG A CA 1
ATOM 821 C C . ARG A 1 104 ? -8.895 -2.112 27.707 1.00 95.00 104 ARG A C 1
ATOM 823 O O . ARG A 1 104 ? -7.725 -2.437 27.545 1.00 95.00 104 ARG A O 1
ATOM 830 N N . ALA A 1 105 ? -9.904 -2.843 27.241 1.00 95.19 105 ALA A N 1
ATOM 831 C CA . ALA A 1 105 ? -9.702 -4.051 26.446 1.00 95.19 105 ALA A CA 1
ATOM 832 C C . ALA A 1 105 ? -9.008 -3.744 25.108 1.00 95.19 105 ALA A C 1
ATOM 834 O O . ALA A 1 105 ? -8.119 -4.488 24.699 1.00 95.19 105 ALA A O 1
ATOM 835 N N . ILE A 1 106 ? -9.373 -2.635 24.454 1.00 94.31 106 ILE A N 1
ATOM 836 C CA . ILE A 1 106 ? -8.731 -2.178 23.213 1.00 94.31 106 ILE A CA 1
ATOM 837 C C . ILE A 1 106 ? -7.267 -1.799 23.462 1.00 94.31 106 ILE A C 1
ATOM 839 O O . ILE A 1 106 ? -6.413 -2.232 22.695 1.00 94.31 106 ILE A O 1
ATOM 843 N N . GLU A 1 107 ? -6.961 -1.043 24.523 1.00 94.19 107 GLU A N 1
ATOM 844 C CA . GLU A 1 107 ? -5.570 -0.736 24.906 1.00 94.19 107 GLU A CA 1
ATOM 845 C C . GLU A 1 107 ? -4.739 -2.010 25.065 1.00 94.19 107 GLU A C 1
ATOM 847 O O . GLU A 1 107 ? -3.709 -2.158 24.414 1.00 94.19 107 GLU A O 1
ATOM 852 N N . LEU A 1 108 ? -5.227 -2.962 25.866 1.00 95.12 108 LEU A N 1
ATOM 853 C CA . LEU A 1 108 ? -4.526 -4.223 26.114 1.00 95.12 108 LEU A CA 1
ATOM 854 C C . LEU A 1 108 ? -4.326 -5.040 24.831 1.00 95.12 108 LEU A C 1
ATOM 856 O O . LEU A 1 108 ? -3.279 -5.658 24.652 1.00 95.12 108 LEU A O 1
ATOM 860 N N . TYR A 1 109 ? -5.311 -5.036 23.927 1.00 93.44 109 TYR A N 1
ATOM 861 C CA . TYR A 1 109 ? -5.190 -5.691 22.626 1.00 93.44 109 TYR A CA 1
ATOM 862 C C . TYR A 1 109 ? -4.107 -5.040 21.757 1.00 93.44 109 TYR A C 1
ATOM 864 O O . TYR A 1 109 ? -3.312 -5.746 21.142 1.00 93.44 109 TYR A O 1
ATOM 872 N N . LEU A 1 110 ? -4.049 -3.706 21.719 1.00 92.25 110 LEU A N 1
ATOM 873 C CA . LEU A 1 110 ? -3.064 -2.967 20.923 1.00 92.25 110 LEU A CA 1
ATOM 874 C C . LEU A 1 110 ? -1.642 -3.046 21.502 1.00 92.25 110 LEU A C 1
ATOM 876 O O . LEU A 1 110 ? -0.677 -2.993 20.742 1.00 92.25 110 LEU A O 1
ATOM 880 N N . GLU A 1 111 ? -1.495 -3.185 22.821 1.00 94.12 111 GLU A N 1
ATOM 881 C CA . GLU A 1 111 ? -0.203 -3.402 23.491 1.00 94.12 111 GLU A CA 1
ATOM 882 C C . GLU A 1 111 ? 0.331 -4.830 23.318 1.00 94.12 111 GLU A C 1
ATOM 884 O O . GLU A 1 111 ? 1.521 -5.081 23.542 1.00 94.12 111 GLU A O 1
ATOM 889 N N . CYS A 1 112 ? -0.524 -5.771 22.910 1.00 91.44 112 CYS A N 1
ATOM 890 C CA . CYS A 1 112 ? -0.148 -7.161 22.720 1.00 91.4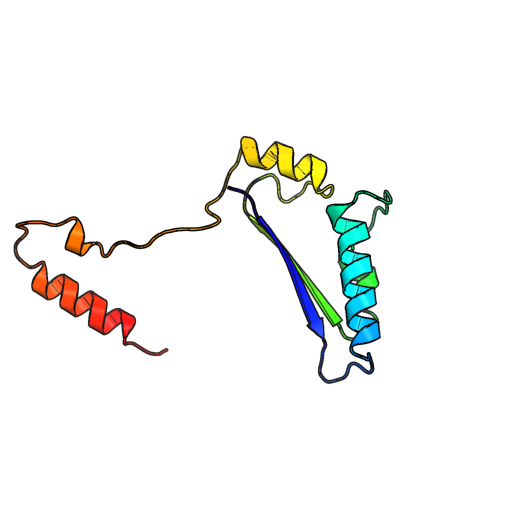4 112 CYS A CA 1
ATOM 891 C C . CYS A 1 112 ? 0.821 -7.282 21.535 1.00 91.44 112 CYS A C 1
ATOM 893 O O . CYS A 1 112 ? 0.440 -7.184 20.367 1.00 91.44 112 CYS A O 1
ATOM 895 N N . LYS A 1 113 ? 2.106 -7.473 21.841 1.00 75.88 113 LYS A N 1
ATOM 896 C CA . LYS A 1 113 ? 3.124 -7.768 20.834 1.00 75.88 113 LYS A CA 1
ATOM 897 C C . LYS A 1 113 ? 3.090 -9.260 20.518 1.00 75.88 113 LYS A C 1
ATOM 899 O O . LYS A 1 113 ? 3.383 -10.070 21.395 1.00 75.88 113 LYS A O 1
ATOM 904 N N . PHE A 1 114 ? 2.733 -9.584 19.280 1.00 61.09 114 PHE A N 1
ATOM 905 C CA . PHE A 1 114 ? 2.972 -10.893 18.672 1.00 61.09 114 PHE A CA 1
ATOM 906 C C . PHE A 1 114 ? 4.339 -10.919 17.986 1.00 61.09 114 PHE A C 1
ATOM 908 O O . PHE A 1 114 ? 4.762 -9.850 17.481 1.00 61.09 114 PHE A O 1
#

Radius of gyration: 21.53 Å; Cα contacts (8 Å, |Δi|>4): 113; chains: 1; bounding box: 49×20×56 Å

InterPro domains:
  IPR020864 Membrane attack complex component/perforin (MACPF) domain [PF01823] (44-109)
  IPR020864 Membrane attack complex component/perforin (MACPF) domain [PS51412] (1-114)
  IPR044663 MACPF domain-containing protein CAD1/NSL1-like [PTHR33199] (1-113)

Organism: NCBI:txid97028

Nearest PDB structures (foldseek):
  8qsy-assembly1_PK  TM=4.233E-01  e=1.935E+00  Haloferax tailed virus 1
  8qsy-assembly1_PH  TM=3.274E-01  e=4.023E+00  Haloferax tailed virus 1
  1qgw-assembly1_A  TM=3.037E-01  e=3.765E+00  Rhodomonas sp. CS24

Secondary structure (DSSP, 8-state):
--EEEEEEEE-TT----HHHHHHHHHHHHHHHHS------S-HHHHHGGGTEEEEEEEESS-TT---HHHHHHHHHHS----------GGGG-TT-TTHHHHHHHHHHHHH---

pLDDT: mean 85.12, std 13.08, range [46.31, 96.94]

Mean predicted aligned error: 7.9 Å

Foldseek 3Di:
DKDKDKDKDADPPFPDDPVRVVVVVVVCCCVQAVVNDPPPDDPQVVAVPRNMGIDIDMAAFDPVDRHPVVRVVRNVVTPDDPDDDDDPVLVVVPPDPCSVVVVVVVVVVVPDDD

Solvent-accessible surface area (backbone atoms only — not comparable to full-atom values): 7069 Å² total; per-residue (Å²): 75,56,46,80,45,79,47,78,42,79,42,94,85,34,86,70,50,72,70,55,52,51,53,48,50,49,52,51,45,41,60,49,68,60,69,74,57,92,69,90,61,69,69,64,67,82,46,53,81,64,45,31,50,71,47,82,46,75,40,41,30,51,86,81,54,77,52,42,74,62,25,59,58,36,16,76,80,38,56,32,89,76,77,85,85,89,72,65,71,64,80,77,43,79,92,49,88,62,43,70,57,52,50,50,51,50,51,55,57,71,67,56,80,129